Protein AF-A0A1E5VER0-F1 (afdb_monomer)

Solvent-accessible surface area (backbone atoms only — not comparable to full-atom values): 6800 Å² total; per-residue (Å²): 116,74,71,62,53,55,50,54,54,53,49,53,48,43,59,75,70,44,53,84,46,60,80,38,78,88,43,35,63,61,49,51,50,58,55,56,35,71,77,38,97,55,40,76,75,36,98,54,26,66,70,73,33,71,67,46,49,48,53,51,50,53,54,49,54,26,52,54,29,46,76,70,75,39,76,57,59,55,74,64,58,51,51,52,52,51,52,52,51,52,52,52,52,54,59,58,39,74,77,58,71,93,69,82,77,92,49,71,70,66,61,73,74,105

Structure (mmCIF, N/CA/C/O backbone):
data_AF-A0A1E5VER0-F1
#
_entry.id   AF-A0A1E5VER0-F1
#
loop_
_atom_site.group_PDB
_atom_site.id
_atom_site.type_symbol
_atom_site.label_atom_id
_atom_site.label_alt_id
_atom_site.label_comp_id
_atom_site.label_asym_id
_atom_site.label_entity_id
_atom_site.label_seq_id
_atom_site.pdbx_PDB_ins_code
_atom_site.Cartn_x
_atom_site.Cartn_y
_atom_site.Cartn_z
_atom_site.occupancy
_atom_site.B_iso_or_equiv
_atom_site.auth_seq_id
_atom_site.auth_comp_id
_atom_site.auth_asym_id
_atom_site.auth_atom_id
_atom_site.pdbx_PDB_model_num
ATOM 1 N N . LEU A 1 1 ? -15.940 7.500 27.231 1.00 42.38 1 LEU A N 1
ATOM 2 C CA . LEU A 1 1 ? -15.882 8.925 26.820 1.00 42.38 1 LEU A CA 1
ATOM 3 C C . LEU A 1 1 ? -14.722 9.205 25.859 1.00 42.38 1 LEU A C 1
ATOM 5 O O . LEU A 1 1 ? -14.974 9.907 24.898 1.00 42.38 1 LEU A O 1
ATOM 9 N N . SER A 1 2 ? -13.526 8.617 26.027 1.00 51.53 2 SER A N 1
ATOM 10 C CA . SER A 1 2 ? -12.394 8.798 25.089 1.00 51.53 2 SER A CA 1
ATOM 11 C C . SER A 1 2 ? -12.542 8.110 23.718 1.00 51.53 2 SER A C 1
ATOM 13 O O . SER A 1 2 ? -12.042 8.624 22.732 1.00 51.53 2 SER A O 1
ATOM 15 N N . VAL A 1 3 ? -13.246 6.976 23.617 1.00 50.03 3 VAL A N 1
ATOM 16 C CA . VAL A 1 3 ? -13.419 6.252 22.331 1.00 50.03 3 VAL A CA 1
ATOM 17 C C . VAL A 1 3 ? -14.398 6.970 21.382 1.00 50.03 3 VAL A C 1
ATOM 19 O O . VAL A 1 3 ? -14.264 6.921 20.162 1.00 50.03 3 VAL A O 1
ATOM 22 N N . LEU A 1 4 ? -15.373 7.694 21.943 1.00 50.44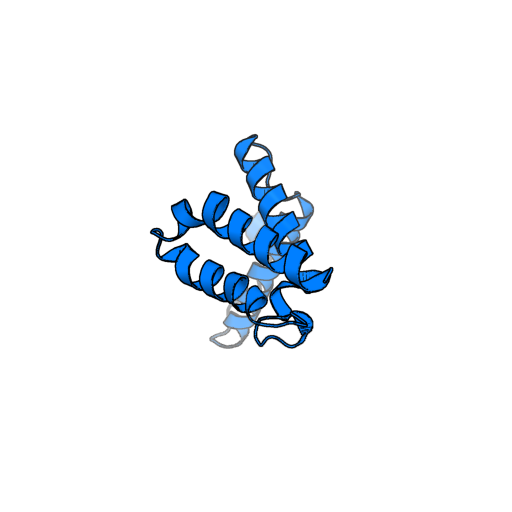 4 LEU A N 1
ATOM 23 C CA . LEU A 1 4 ? -16.365 8.449 21.168 1.00 50.44 4 LEU A CA 1
ATOM 24 C C . LEU A 1 4 ? -15.772 9.712 20.525 1.00 50.44 4 LEU A C 1
ATOM 26 O O . LEU A 1 4 ? -16.219 10.087 19.447 1.00 50.44 4 LEU A O 1
ATOM 30 N N . THR A 1 5 ? -14.766 10.338 21.149 1.00 56.19 5 THR A N 1
ATOM 31 C CA . THR A 1 5 ? -14.103 11.537 20.608 1.00 56.19 5 THR A CA 1
ATOM 32 C C . THR A 1 5 ? -13.253 11.220 19.374 1.00 56.19 5 THR A C 1
ATOM 34 O O . THR A 1 5 ? -13.320 11.966 18.398 1.00 56.19 5 THR A O 1
ATOM 37 N N . ASP A 1 6 ? -12.568 10.068 19.353 1.00 67.38 6 ASP A N 1
ATOM 38 C CA . ASP A 1 6 ? -11.770 9.622 18.195 1.00 67.38 6 ASP A CA 1
ATOM 39 C C . ASP A 1 6 ? -12.632 9.385 16.943 1.00 67.38 6 ASP A C 1
ATOM 41 O O . ASP A 1 6 ? -12.243 9.727 15.825 1.00 67.38 6 ASP A O 1
ATOM 45 N N . SER A 1 7 ? -13.838 8.835 17.117 1.00 76.31 7 SER A N 1
ATOM 46 C CA . SER A 1 7 ? -14.728 8.515 15.992 1.00 76.31 7 SER A CA 1
ATOM 47 C C . SER A 1 7 ? -15.305 9.770 15.330 1.00 76.31 7 SER A C 1
ATOM 49 O O . SER A 1 7 ? -15.402 9.839 14.103 1.00 76.31 7 SER A O 1
ATOM 51 N N . THR A 1 8 ? -15.660 10.787 16.122 1.00 84.56 8 THR A N 1
ATOM 52 C CA . THR A 1 8 ? -16.126 12.081 15.600 1.00 84.56 8 THR A CA 1
ATOM 53 C C . THR A 1 8 ? -15.025 12.838 14.865 1.00 84.56 8 THR A C 1
ATOM 55 O O . THR A 1 8 ? -15.270 13.333 13.767 1.00 84.56 8 THR A O 1
ATOM 58 N N . GLU A 1 9 ? -13.804 12.870 15.404 1.00 88.06 9 GLU A N 1
ATOM 59 C CA . GLU A 1 9 ? -12.671 13.535 14.748 1.00 88.06 9 GLU A CA 1
ATOM 60 C C . GLU A 1 9 ? -12.299 12.852 13.424 1.00 88.06 9 GLU A C 1
ATOM 62 O O . GLU A 1 9 ? -12.079 13.517 12.406 1.00 88.06 9 GLU A O 1
ATOM 67 N N . ALA A 1 10 ? -12.290 11.517 13.398 1.00 87.06 10 ALA A N 1
ATOM 68 C CA . ALA A 1 10 ? -12.033 10.756 12.180 1.00 87.06 10 ALA A CA 1
ATOM 69 C C . ALA A 1 10 ? -13.119 10.982 11.110 1.00 87.06 10 ALA A C 1
ATOM 71 O O . ALA A 1 10 ? -12.810 11.088 9.918 1.00 87.06 10 ALA A O 1
ATOM 72 N N . LEU A 1 11 ? -14.382 11.114 11.524 1.00 89.19 11 LEU A N 1
ATOM 73 C CA . LEU A 1 11 ? -15.497 11.413 10.627 1.00 89.19 11 LEU A CA 1
ATOM 74 C C . LEU A 1 11 ? -15.402 12.833 10.048 1.00 89.19 11 LEU A C 1
ATOM 76 O O . LEU A 1 11 ? -15.553 13.009 8.836 1.00 89.19 11 LEU A O 1
ATOM 80 N N . GLU A 1 12 ? -15.082 13.833 10.871 1.00 91.12 12 GLU A N 1
ATOM 81 C CA . GLU A 1 12 ? -14.832 15.204 10.411 1.00 91.12 12 GLU A CA 1
ATOM 82 C C . GLU A 1 12 ? -13.653 15.272 9.434 1.00 91.12 12 GLU A C 1
ATOM 84 O O . GLU A 1 12 ? -13.730 15.937 8.393 1.00 91.12 12 GLU A O 1
ATOM 89 N N . PHE A 1 13 ? -12.567 14.548 9.721 1.00 89.44 13 PHE A N 1
ATOM 90 C CA . PHE A 1 13 ? -11.432 14.434 8.810 1.00 89.44 13 PHE A CA 1
ATOM 91 C C . P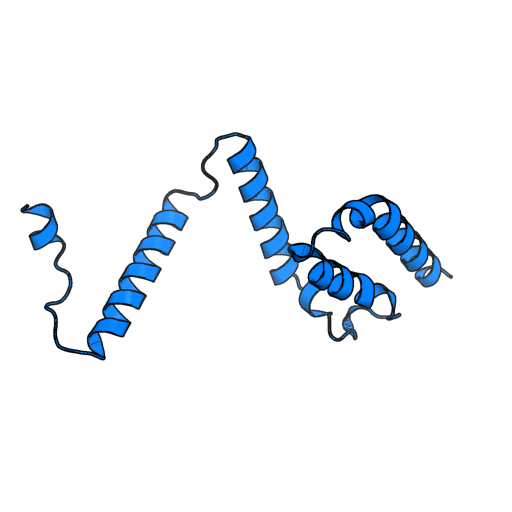HE A 1 13 ? -11.860 13.846 7.462 1.00 89.44 13 PHE A C 1
ATOM 93 O O . PHE A 1 13 ? -11.541 14.418 6.413 1.00 89.44 13 PHE A O 1
ATOM 100 N N . GLY A 1 14 ? -12.619 12.745 7.483 1.00 89.38 14 GLY A N 1
ATOM 101 C CA . GLY A 1 14 ? -13.156 12.103 6.287 1.00 89.38 14 GLY A CA 1
ATOM 102 C C . GLY A 1 14 ? -13.991 13.068 5.448 1.00 89.38 14 GLY A C 1
ATOM 103 O O . GLY A 1 14 ? -13.712 13.269 4.265 1.00 89.38 14 GLY A O 1
ATOM 104 N N . GLN A 1 15 ? -14.943 13.765 6.065 1.00 89.88 15 GLN A N 1
ATOM 105 C CA . GLN A 1 15 ? -15.776 14.752 5.374 1.00 89.88 15 GLN A CA 1
ATOM 106 C C . GLN A 1 15 ? -14.952 15.905 4.787 1.00 89.88 15 GLN A C 1
ATOM 108 O O . GLN A 1 15 ? -15.150 16.298 3.636 1.00 89.88 15 GLN A O 1
ATOM 113 N N . LYS A 1 16 ? -13.986 16.442 5.534 1.00 91.19 16 LYS A N 1
ATOM 114 C CA . LYS A 1 16 ? -13.200 17.601 5.092 1.00 91.19 16 LYS A CA 1
ATOM 115 C C . LYS A 1 16 ? -12.181 17.263 4.003 1.00 91.19 16 LYS A C 1
ATOM 117 O O . LYS A 1 16 ? -11.898 18.106 3.153 1.00 91.19 16 LYS A O 1
ATOM 122 N N . LYS A 1 17 ? -11.570 16.075 4.054 1.00 89.81 17 LYS A N 1
ATOM 123 C CA . LYS A 1 17 ? -10.431 15.707 3.195 1.00 89.81 17 LYS A CA 1
ATOM 124 C C . LYS A 1 17 ? -10.778 14.721 2.089 1.00 89.81 17 LYS A C 1
ATOM 126 O O . LYS A 1 17 ? -10.102 14.739 1.064 1.00 89.81 17 LYS A O 1
ATOM 131 N N . LEU A 1 18 ? -11.797 13.882 2.274 1.00 87.19 18 LEU A N 1
ATOM 132 C CA . LEU A 1 18 ? -12.096 12.772 1.366 1.00 87.19 18 LEU A CA 1
ATOM 133 C C . LEU A 1 18 ? -13.297 13.030 0.445 1.00 87.19 18 LEU A C 1
ATOM 135 O O . LEU A 1 18 ? -13.380 12.410 -0.612 1.00 87.19 18 LEU A O 1
ATOM 139 N N . THR A 1 19 ? -14.179 13.981 0.773 1.00 87.25 19 THR A N 1
ATOM 140 C CA . THR A 1 19 ? -15.386 14.284 -0.026 1.00 87.25 19 THR A CA 1
ATOM 141 C C . THR A 1 19 ? -15.080 14.621 -1.487 1.00 87.25 19 THR A C 1
ATOM 143 O O . THR A 1 19 ? -15.797 14.184 -2.384 1.00 87.25 19 THR A O 1
ATOM 146 N N . SER A 1 20 ? -13.980 15.328 -1.764 1.00 87.81 20 SER A N 1
ATOM 147 C CA . SER A 1 20 ? -13.558 15.645 -3.138 1.00 87.81 20 SER A CA 1
ATOM 148 C C . SER A 1 20 ? -13.240 14.401 -3.976 1.00 87.81 20 SER A C 1
ATOM 150 O O . SER A 1 20 ? -13.380 14.429 -5.198 1.00 87.81 20 SER A O 1
ATOM 152 N N . PHE A 1 21 ? -12.850 13.298 -3.334 1.00 88.00 21 PHE A N 1
ATOM 153 C CA . PHE A 1 21 ? -12.553 12.026 -3.987 1.00 88.00 21 PHE A CA 1
ATOM 154 C C . PHE A 1 21 ? -13.791 11.131 -4.144 1.00 88.00 21 PHE A C 1
ATOM 156 O O . PHE A 1 21 ? -13.748 10.196 -4.941 1.00 88.00 21 PHE A O 1
ATOM 163 N N . GLY A 1 22 ? -14.900 11.434 -3.457 1.00 83.88 22 GLY A N 1
ATOM 164 C CA . GLY A 1 22 ? -16.151 10.665 -3.524 1.00 83.88 22 GLY A CA 1
ATOM 165 C C . GLY A 1 22 ? -16.817 10.666 -4.904 1.00 83.88 22 GLY A C 1
ATOM 166 O O . GLY A 1 22 ? -17.552 9.745 -5.235 1.00 83.88 22 GLY A O 1
ATOM 167 N N . ASN A 1 23 ? -16.500 11.646 -5.754 1.00 85.62 23 ASN A N 1
ATOM 168 C CA . ASN A 1 23 ? -17.001 11.708 -7.132 1.00 85.62 23 ASN A CA 1
ATOM 169 C C . ASN A 1 23 ? -16.113 10.953 -8.136 1.00 85.62 23 ASN A C 1
ATOM 171 O O . ASN A 1 23 ? -16.453 10.837 -9.313 1.00 85.62 23 ASN A O 1
ATOM 175 N N . VAL A 1 24 ? -14.959 10.441 -7.699 1.00 91.19 24 VAL A N 1
ATOM 176 C CA . VAL A 1 24 ? -14.022 9.717 -8.559 1.00 91.19 24 VAL A CA 1
ATOM 177 C C . VAL A 1 24 ? -14.241 8.222 -8.370 1.00 91.19 24 VAL A C 1
ATOM 179 O O . VAL A 1 24 ? -13.785 7.636 -7.392 1.00 91.19 24 VAL A O 1
ATOM 182 N N . HIS A 1 25 ? -14.888 7.587 -9.350 1.00 89.88 25 HIS A N 1
ATOM 183 C CA . HIS A 1 25 ? -15.325 6.183 -9.288 1.00 89.88 25 HIS A CA 1
ATOM 184 C C . HIS A 1 25 ? -14.220 5.198 -8.862 1.00 89.88 25 HIS A C 1
ATOM 186 O O . HIS A 1 25 ? -14.466 4.251 -8.122 1.00 89.88 25 HIS A O 1
ATOM 192 N N . LYS A 1 26 ? -12.970 5.460 -9.269 1.00 91.25 26 LYS A N 1
ATOM 193 C CA . LYS A 1 26 ? -11.791 4.662 -8.894 1.00 91.25 26 LYS A CA 1
ATOM 194 C C . LYS A 1 26 ? -11.529 4.624 -7.379 1.00 91.25 26 LYS A C 1
ATOM 196 O O . LYS A 1 26 ? -10.929 3.667 -6.898 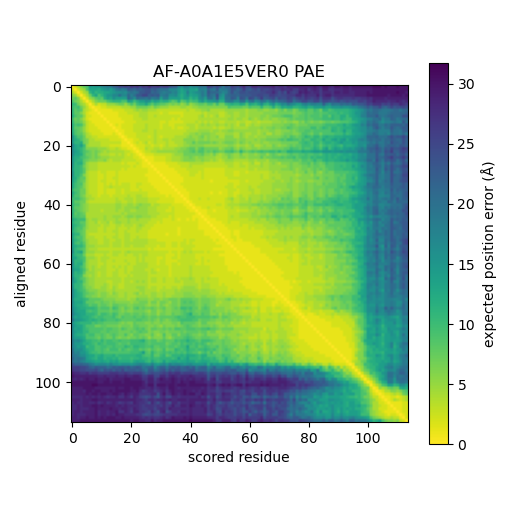1.00 91.25 26 LYS A O 1
ATOM 201 N N . TYR A 1 27 ? -11.922 5.662 -6.642 1.00 90.88 27 TYR A N 1
ATOM 202 C CA . TYR A 1 27 ? -11.635 5.809 -5.214 1.00 90.88 27 TYR A CA 1
ATOM 203 C C . TYR A 1 27 ? -12.826 5.498 -4.311 1.00 90.88 27 TYR A C 1
ATOM 205 O O . TYR A 1 27 ? -12.592 5.186 -3.149 1.00 90.88 27 TYR A O 1
ATOM 213 N N . VAL A 1 28 ? -14.058 5.508 -4.833 1.00 90.75 28 VAL A N 1
ATOM 214 C CA . VAL A 1 28 ? -15.293 5.288 -4.055 1.00 90.75 28 VAL A CA 1
ATOM 215 C C . VAL A 1 28 ? -15.202 4.038 -3.185 1.00 90.75 28 VAL A C 1
ATOM 217 O O . VAL A 1 28 ? -15.275 4.149 -1.968 1.00 90.75 28 VAL A O 1
ATOM 220 N N . LYS A 1 29 ? -14.908 2.878 -3.781 1.00 91.88 29 LYS A N 1
ATOM 221 C CA . LYS A 1 29 ? -14.797 1.618 -3.032 1.00 91.88 29 LYS A CA 1
ATOM 222 C C . LYS A 1 29 ? -13.766 1.690 -1.901 1.00 91.88 29 LYS A C 1
ATOM 224 O O . LYS A 1 29 ? -14.012 1.252 -0.788 1.00 91.88 29 LYS A O 1
ATOM 229 N N . LYS A 1 30 ? -12.604 2.290 -2.172 1.00 91.19 30 LYS A N 1
ATOM 230 C CA . LYS A 1 30 ? -11.535 2.417 -1.174 1.00 91.19 30 LYS A CA 1
ATOM 231 C C . LYS A 1 30 ? -11.935 3.351 -0.028 1.00 91.19 30 LYS A C 1
ATOM 233 O O . LYS A 1 30 ? -11.516 3.138 1.103 1.00 91.19 30 LYS A O 1
ATOM 238 N N . LEU A 1 31 ? -12.714 4.390 -0.325 1.00 92.38 31 LEU A N 1
ATOM 239 C CA . LEU A 1 31 ? -13.274 5.280 0.686 1.00 92.38 31 LEU A CA 1
ATOM 240 C C . LEU A 1 31 ? -14.313 4.550 1.534 1.00 92.38 31 LEU A C 1
ATOM 242 O O . LEU A 1 31 ? -14.246 4.648 2.751 1.00 92.38 31 LEU A O 1
ATOM 246 N N . GLU A 1 32 ? -15.213 3.786 0.917 1.00 91.88 32 GLU A N 1
ATOM 247 C CA . GLU A 1 32 ? -16.197 2.958 1.626 1.00 91.88 32 GLU A CA 1
ATOM 248 C C . GLU A 1 32 ? -15.516 1.964 2.572 1.00 91.88 32 GLU A C 1
ATOM 250 O O . GLU A 1 32 ? -15.863 1.916 3.750 1.00 91.88 32 GLU A O 1
ATOM 255 N N . ASP A 1 33 ? -14.493 1.249 2.095 1.00 92.56 33 ASP A N 1
ATOM 256 C CA . ASP A 1 33 ? -13.754 0.265 2.893 1.00 92.56 33 ASP A CA 1
ATOM 257 C C . ASP A 1 33 ? -13.070 0.910 4.119 1.00 92.56 33 ASP A C 1
ATOM 259 O O . ASP A 1 33 ? -13.090 0.351 5.216 1.00 92.56 33 ASP A O 1
ATOM 263 N N . VAL A 1 34 ? -12.495 2.113 3.972 1.00 90.81 34 VAL A N 1
ATOM 264 C CA . VAL A 1 34 ? -11.876 2.848 5.094 1.00 90.81 34 VAL A CA 1
ATOM 265 C C . VAL A 1 34 ? -12.935 3.422 6.037 1.00 90.81 34 VAL A C 1
ATOM 267 O O . VAL A 1 34 ? -12.781 3.332 7.252 1.00 90.81 34 VAL A O 1
ATOM 270 N N . MET A 1 35 ? -14.019 3.991 5.507 1.00 89.12 35 MET A N 1
ATOM 271 C CA . MET A 1 35 ? -15.101 4.561 6.318 1.00 89.12 35 MET A CA 1
ATOM 272 C C . MET A 1 35 ? -15.855 3.483 7.102 1.00 89.12 35 MET A C 1
ATOM 274 O O . MET A 1 35 ? -16.312 3.749 8.211 1.00 89.12 35 MET A O 1
ATOM 278 N N . ALA A 1 36 ? -15.930 2.255 6.582 1.00 91.31 36 ALA A N 1
ATOM 279 C CA . ALA A 1 36 ? -16.514 1.118 7.284 1.00 91.31 36 ALA A CA 1
ATOM 280 C C . ALA A 1 36 ? -15.796 0.798 8.606 1.00 91.31 36 ALA A C 1
ATOM 282 O O . ALA A 1 36 ? -16.421 0.243 9.507 1.00 91.31 36 ALA A O 1
ATOM 283 N N . LEU A 1 37 ? -14.517 1.166 8.762 1.00 91.31 37 LEU A N 1
ATOM 284 C CA . LEU A 1 37 ? -13.782 0.998 10.023 1.00 91.31 37 LEU A CA 1
ATOM 285 C C . LEU A 1 37 ? -14.373 1.846 11.158 1.00 91.31 37 LEU A C 1
ATOM 287 O O . LEU A 1 37 ? -14.316 1.423 12.305 1.00 91.31 37 LEU A O 1
ATOM 291 N N . LEU A 1 38 ? -14.989 2.992 10.842 1.00 89.81 38 LEU A N 1
ATOM 292 C CA . LEU A 1 38 ? -15.605 3.889 11.830 1.00 89.81 38 LEU A CA 1
ATOM 293 C C . LEU A 1 38 ? -16.891 3.318 12.443 1.00 89.81 38 LEU A C 1
ATOM 295 O O . LEU A 1 38 ? -17.354 3.811 13.465 1.00 89.81 38 LEU A O 1
ATOM 299 N N . ALA A 1 39 ? -17.488 2.301 11.816 1.00 89.31 39 ALA A N 1
ATOM 300 C CA . ALA A 1 39 ? -18.705 1.662 12.311 1.00 89.31 39 ALA A CA 1
ATOM 301 C C . ALA A 1 39 ? -18.446 0.655 13.447 1.00 89.31 39 ALA A C 1
ATOM 303 O O . ALA A 1 39 ? -19.400 0.124 14.015 1.00 89.31 39 ALA A O 1
ATOM 304 N N . TYR A 1 40 ? -17.179 0.366 13.760 1.00 88.12 40 TYR A N 1
ATOM 305 C CA . TYR A 1 40 ? -16.783 -0.619 14.761 1.00 88.12 40 TYR A CA 1
ATOM 306 C C . TYR A 1 40 ? -16.087 0.069 15.932 1.00 88.12 40 TYR A C 1
ATOM 308 O O . TYR A 1 40 ? -15.193 0.884 15.735 1.00 88.12 40 TYR A O 1
ATOM 316 N N . GLU A 1 41 ? -16.466 -0.311 17.153 1.00 86.62 41 GLU A N 1
ATOM 317 C CA . GLU A 1 41 ? -15.804 0.162 18.376 1.00 86.62 41 GLU A CA 1
ATOM 318 C C . GLU A 1 41 ? -14.344 -0.317 18.452 1.00 86.62 41 GLU A C 1
ATOM 320 O O . GLU A 1 41 ? -13.459 0.429 18.859 1.00 86.62 41 GLU A O 1
ATOM 325 N N . GLU A 1 42 ? -14.091 -1.543 17.986 1.00 87.56 42 GLU A N 1
ATOM 326 C CA . GLU A 1 42 ? -12.754 -2.106 17.784 1.00 87.56 42 GLU A CA 1
ATOM 327 C C . GLU A 1 42 ? -12.529 -2.321 16.277 1.00 87.56 42 GLU A C 1
ATOM 329 O O . GLU A 1 42 ? -13.045 -3.295 15.708 1.00 87.56 42 GLU A O 1
ATOM 334 N N . PRO A 1 43 ? -11.792 -1.432 15.590 1.00 88.31 43 PRO A N 1
ATOM 335 C CA . PRO A 1 43 ? -11.659 -1.475 14.137 1.00 88.31 43 PRO A CA 1
ATOM 336 C C . PRO A 1 43 ? -10.858 -2.702 13.652 1.00 88.31 43 PRO A C 1
ATOM 338 O O . PRO A 1 43 ? -11.001 -3.113 12.500 1.00 88.31 43 PRO A O 1
ATOM 341 N N . GLU A 1 44 ? -10.099 -3.370 14.527 1.00 89.75 44 GLU A N 1
ATOM 342 C CA . GLU A 1 44 ? -9.445 -4.660 14.263 1.00 89.75 44 GLU A CA 1
ATOM 343 C C . GLU A 1 44 ? -10.430 -5.828 14.099 1.00 89.75 44 GLU A C 1
ATOM 345 O O . GLU A 1 44 ? -10.074 -6.851 13.517 1.00 89.75 44 GLU A O 1
ATOM 350 N N . LYS A 1 45 ? -11.670 -5.694 14.588 1.00 91.12 45 LYS A N 1
ATOM 351 C CA . LYS A 1 45 ? -12.732 -6.700 14.407 1.00 91.12 45 LYS A CA 1
ATOM 352 C C . LYS A 1 45 ? -13.533 -6.492 13.121 1.00 91.12 45 LYS A C 1
ATOM 354 O O . LYS A 1 45 ? -14.371 -7.325 12.777 1.00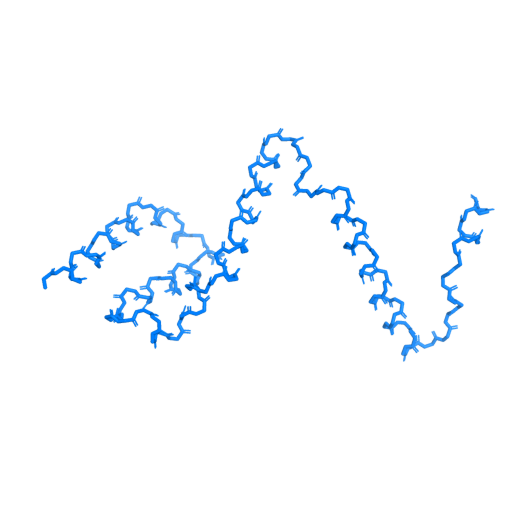 91.12 45 LYS A O 1
ATOM 359 N N . SER A 1 46 ? -13.290 -5.392 12.411 1.00 93.44 46 SER A N 1
ATOM 360 C CA . SER A 1 46 ? -13.951 -5.096 11.144 1.00 93.44 46 SER A CA 1
ATOM 361 C C . SER A 1 46 ? -13.539 -6.100 10.060 1.00 93.44 46 SER A C 1
ATOM 363 O O . SER A 1 46 ? -12.370 -6.479 9.993 1.00 93.44 46 SER A O 1
ATOM 365 N N . PRO A 1 47 ? -14.419 -6.443 9.102 1.00 93.06 47 PRO A N 1
ATOM 366 C CA . PRO A 1 47 ? -14.011 -7.110 7.862 1.00 93.06 47 PRO A CA 1
ATOM 367 C C . PRO A 1 47 ? -12.877 -6.379 7.115 1.00 93.06 47 PRO A C 1
ATOM 369 O O . PRO A 1 47 ? -12.120 -6.993 6.362 1.00 93.06 47 PRO A O 1
ATOM 372 N N . MET A 1 48 ? -12.723 -5.072 7.356 1.00 94.31 48 MET A N 1
ATOM 373 C CA . MET A 1 48 ? -11.692 -4.219 6.760 1.00 94.31 48 MET A CA 1
ATOM 374 C C . MET A 1 48 ? -10.416 -4.091 7.612 1.00 94.31 48 MET A C 1
ATOM 376 O O . MET A 1 48 ? -9.548 -3.283 7.286 1.00 94.31 48 MET A O 1
ATOM 380 N N . PHE A 1 49 ? -10.238 -4.906 8.663 1.00 93.75 49 PHE A N 1
ATOM 381 C CA . PHE A 1 49 ? -9.081 -4.832 9.576 1.00 93.75 49 PHE A CA 1
ATOM 382 C C . PHE A 1 49 ? -7.716 -4.900 8.871 1.00 93.75 49 PHE A C 1
ATOM 384 O O . PHE A 1 49 ? -6.732 -4.334 9.343 1.00 93.75 49 PHE A O 1
ATOM 391 N N . HIS A 1 50 ? -7.640 -5.572 7.718 1.00 93.81 50 HIS A N 1
ATOM 392 C CA . HIS A 1 50 ? -6.418 -5.692 6.924 1.00 93.81 50 HIS A CA 1
ATOM 393 C C . HIS A 1 50 ? -5.857 -4.324 6.487 1.00 93.81 50 HIS A C 1
ATOM 395 O O . HIS A 1 50 ? -4.644 -4.192 6.317 1.00 93.81 50 HIS A O 1
ATOM 401 N N . LEU A 1 51 ? -6.698 -3.287 6.389 1.00 93.69 51 LEU A N 1
ATOM 402 C CA . LEU A 1 51 ? -6.285 -1.904 6.122 1.00 93.69 51 LEU A CA 1
ATOM 403 C C . LEU A 1 51 ? -5.491 -1.274 7.280 1.00 93.69 51 LEU A C 1
ATOM 405 O O . LEU A 1 51 ? -4.773 -0.297 7.081 1.00 93.69 51 LEU A O 1
ATOM 409 N N . LEU A 1 52 ? -5.589 -1.829 8.489 1.00 92.19 52 LEU A N 1
ATOM 410 C CA . LEU A 1 52 ? -4.835 -1.385 9.664 1.00 92.19 52 LEU A CA 1
ATOM 411 C C . LEU A 1 52 ? -3.500 -2.116 9.812 1.00 92.19 52 LEU A C 1
ATOM 413 O O . LEU A 1 52 ? -2.679 -1.718 10.64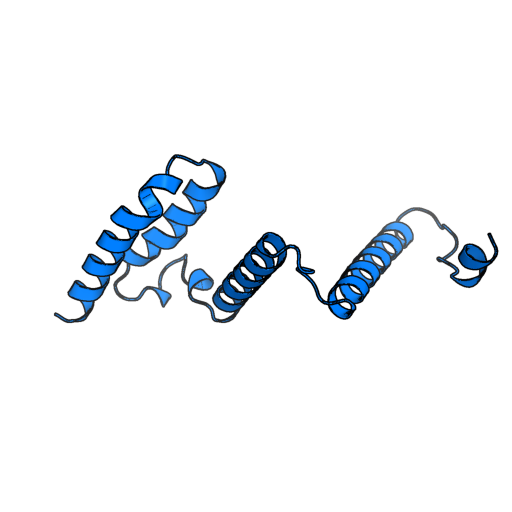6 1.00 92.19 52 LEU A O 1
ATOM 417 N N . SER A 1 53 ? -3.275 -3.175 9.030 1.00 94.38 53 SER A N 1
ATOM 418 C CA . SER A 1 53 ? -2.084 -4.014 9.141 1.00 94.38 53 SER A CA 1
ATOM 419 C C . SER A 1 53 ? -0.790 -3.220 8.899 1.00 94.38 53 SER A C 1
ATOM 421 O O . SER A 1 53 ? -0.777 -2.283 8.091 1.00 94.38 53 SER A O 1
ATOM 423 N N . PRO A 1 54 ? 0.326 -3.591 9.555 1.00 94.31 54 PRO A N 1
ATOM 424 C CA . PRO A 1 54 ? 1.624 -2.966 9.298 1.00 94.31 54 PRO A CA 1
ATOM 425 C C . PRO A 1 54 ? 2.036 -3.048 7.824 1.00 94.31 54 PRO A C 1
ATOM 427 O O . PRO A 1 54 ? 2.541 -2.076 7.269 1.00 94.31 54 PRO A O 1
ATOM 430 N N . GLU A 1 55 ? 1.756 -4.178 7.172 1.00 95.06 55 GLU A N 1
ATOM 431 C CA . GLU A 1 55 ? 2.054 -4.401 5.756 1.00 95.06 55 GLU A CA 1
ATOM 432 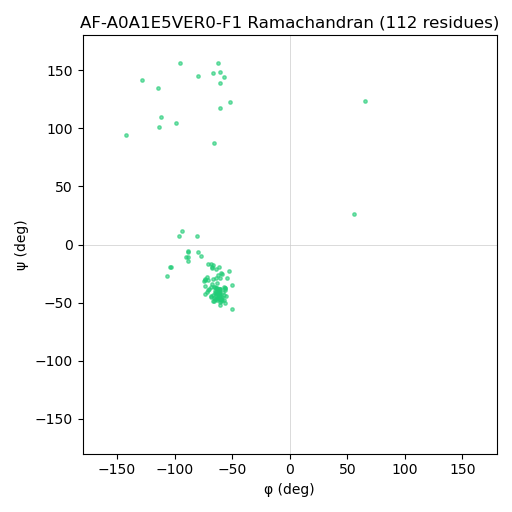C C . GLU A 1 55 ? 1.288 -3.428 4.851 1.00 95.06 55 GLU A C 1
ATOM 434 O O . GLU A 1 55 ? 1.877 -2.789 3.979 1.00 95.06 55 GLU A O 1
ATOM 439 N N . TYR A 1 56 ? -0.015 -3.239 5.087 1.00 93.62 56 TYR A N 1
ATOM 440 C CA . TYR A 1 56 ? -0.795 -2.276 4.315 1.00 93.62 56 TYR A CA 1
ATOM 441 C C . TYR A 1 56 ? -0.302 -0.838 4.528 1.00 93.62 56 TYR A C 1
ATOM 443 O O . TYR A 1 56 ? -0.172 -0.084 3.561 1.00 93.62 56 TYR A O 1
ATOM 451 N N . ARG A 1 57 ? 0.040 -0.457 5.768 1.00 93.88 57 ARG A N 1
ATOM 452 C CA . ARG A 1 57 ? 0.616 0.869 6.057 1.00 93.88 57 ARG A CA 1
ATOM 453 C C . ARG A 1 57 ? 1.944 1.081 5.333 1.00 93.88 57 ARG A C 1
ATOM 455 O O . ARG A 1 57 ? 2.140 2.148 4.753 1.00 93.88 57 ARG A O 1
ATOM 462 N N . GLN A 1 58 ? 2.815 0.071 5.314 1.00 95.38 58 GLN A N 1
ATOM 463 C CA . GLN A 1 58 ? 4.074 0.123 4.571 1.00 95.38 58 GLN A CA 1
ATOM 464 C C . GLN A 1 58 ? 3.822 0.301 3.070 1.00 95.38 58 GLN A C 1
ATOM 466 O O . GLN A 1 58 ? 4.408 1.184 2.453 1.00 95.38 58 GLN A O 1
ATOM 471 N N . ASN A 1 59 ? 2.878 -0.447 2.494 1.00 94.00 59 ASN A N 1
ATOM 472 C CA . ASN A 1 59 ? 2.514 -0.315 1.081 1.00 94.00 59 ASN A CA 1
ATOM 473 C C . ASN A 1 59 ? 1.998 1.092 0.732 1.00 94.00 59 ASN A C 1
ATOM 475 O O . ASN A 1 59 ? 2.303 1.624 -0.342 1.00 94.00 59 ASN A O 1
ATOM 479 N N . VAL A 1 60 ? 1.222 1.714 1.626 1.00 94.44 60 VAL A N 1
ATOM 480 C CA . VAL A 1 60 ? 0.764 3.103 1.465 1.00 94.44 60 VAL A CA 1
ATOM 481 C C . VAL A 1 60 ? 1.941 4.076 1.533 1.00 94.44 60 VAL A C 1
ATOM 483 O O . VAL A 1 60 ? 2.042 4.947 0.669 1.00 94.44 60 VAL A O 1
ATOM 486 N N . ALA A 1 61 ? 2.837 3.911 2.508 1.00 95.38 61 ALA A N 1
ATOM 487 C CA . ALA A 1 61 ? 4.032 4.738 2.654 1.00 95.38 61 ALA A CA 1
ATOM 488 C C . ALA A 1 61 ? 4.944 4.640 1.422 1.00 95.38 61 ALA A C 1
ATOM 490 O O . ALA A 1 61 ? 5.332 5.664 0.865 1.00 95.38 61 ALA A O 1
ATOM 491 N N . ASP A 1 62 ? 5.206 3.433 0.926 1.00 93.56 62 ASP A N 1
ATOM 492 C CA . ASP A 1 62 ? 6.005 3.210 -0.280 1.00 93.56 62 ASP A CA 1
ATOM 493 C C . ASP A 1 62 ? 5.352 3.845 -1.509 1.00 93.56 62 ASP A C 1
ATOM 495 O O . ASP A 1 62 ? 6.015 4.526 -2.290 1.00 93.56 62 ASP A O 1
ATOM 499 N N . SER A 1 63 ? 4.037 3.676 -1.671 1.00 93.94 63 SER A N 1
ATOM 500 C CA . SER A 1 63 ? 3.289 4.291 -2.775 1.00 93.94 63 SER A CA 1
ATOM 501 C C . SER A 1 63 ? 3.361 5.819 -2.731 1.00 93.94 63 SER A C 1
ATOM 503 O O . SER A 1 63 ? 3.544 6.457 -3.770 1.00 93.94 63 SER A O 1
ATOM 505 N N . LEU A 1 64 ? 3.255 6.409 -1.537 1.00 95.38 64 LEU A N 1
ATOM 506 C CA . LEU A 1 64 ? 3.389 7.849 -1.334 1.00 95.38 64 LEU A CA 1
ATOM 507 C C . LEU A 1 64 ? 4.814 8.323 -1.640 1.00 95.38 64 LEU A C 1
ATOM 509 O O . LEU A 1 64 ? 4.984 9.258 -2.418 1.00 95.38 64 LEU A O 1
ATOM 513 N N . ASN A 1 65 ? 5.829 7.650 -1.095 1.00 94.94 65 ASN A N 1
ATOM 514 C CA . ASN A 1 65 ? 7.238 7.965 -1.332 1.00 94.94 65 ASN A CA 1
ATOM 515 C C . ASN A 1 65 ? 7.558 7.957 -2.832 1.00 94.94 65 ASN A C 1
ATOM 517 O O . ASN A 1 65 ? 8.165 8.893 -3.351 1.00 94.94 65 ASN A O 1
ATOM 521 N N . ARG A 1 66 ? 7.070 6.946 -3.560 1.00 93.50 66 ARG A N 1
ATOM 522 C CA . ARG A 1 66 ? 7.207 6.850 -5.021 1.00 93.50 66 ARG A CA 1
ATOM 523 C C . ARG A 1 66 ? 6.545 8.017 -5.744 1.00 93.50 66 ARG A C 1
ATOM 525 O O . ARG A 1 66 ? 7.135 8.561 -6.674 1.00 93.50 66 ARG A O 1
ATOM 532 N N . ALA A 1 67 ? 5.340 8.404 -5.330 1.00 95.50 67 ALA A N 1
ATOM 533 C CA . ALA A 1 67 ? 4.625 9.527 -5.928 1.00 95.50 67 ALA A CA 1
ATOM 534 C C . ALA A 1 67 ? 5.356 10.860 -5.698 1.00 95.50 67 ALA A C 1
ATOM 536 O O . ALA A 1 67 ? 5.460 11.661 -6.625 1.00 95.50 67 ALA A O 1
ATOM 537 N N . VAL A 1 68 ? 5.912 11.070 -4.501 1.00 96.50 68 VAL A N 1
ATOM 538 C CA . VAL A 1 68 ? 6.721 12.255 -4.171 1.00 96.50 68 VAL A CA 1
ATOM 539 C C . VAL A 1 68 ? 7.987 12.305 -5.027 1.00 96.50 68 VAL A C 1
ATOM 541 O O . VAL A 1 68 ? 8.270 13.336 -5.636 1.00 96.50 68 VAL A O 1
ATOM 544 N N . LEU A 1 69 ? 8.717 11.191 -5.138 1.00 95.31 69 LEU A N 1
ATOM 545 C CA . LEU A 1 69 ? 9.910 11.101 -5.986 1.00 95.31 69 LEU A CA 1
ATOM 546 C C . LEU A 1 69 ? 9.578 11.377 -7.455 1.00 95.31 69 LEU A C 1
ATOM 548 O O . LEU A 1 69 ? 10.255 12.181 -8.091 1.00 95.31 69 LEU A O 1
ATOM 552 N N . ALA A 1 70 ? 8.506 10.777 -7.977 1.00 94.38 70 ALA A N 1
ATOM 553 C CA . ALA A 1 70 ? 8.059 11.008 -9.346 1.00 94.38 70 ALA A CA 1
ATOM 554 C C . ALA A 1 70 ? 7.683 12.478 -9.589 1.00 94.38 70 ALA A C 1
ATOM 556 O O . ALA A 1 70 ? 8.051 13.041 -10.617 1.00 94.38 70 ALA A O 1
ATOM 557 N N . HIS A 1 71 ? 7.003 13.119 -8.632 1.00 95.81 71 HIS A N 1
ATOM 558 C CA .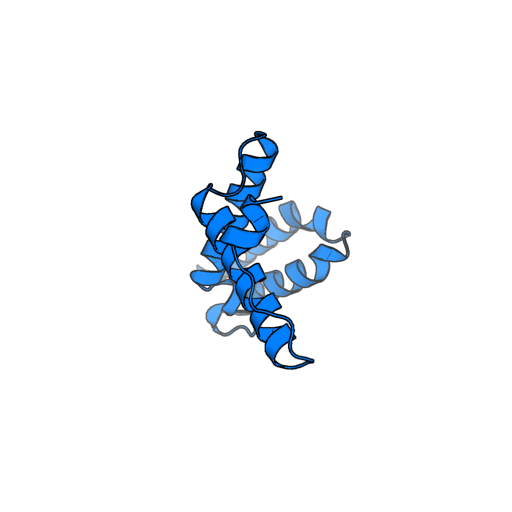 HIS A 1 71 ? 6.674 14.543 -8.707 1.00 95.81 71 HIS A CA 1
ATOM 559 C C . HIS A 1 71 ? 7.927 15.434 -8.713 1.00 95.81 71 HIS A C 1
ATOM 561 O O . HIS A 1 71 ? 7.957 16.454 -9.396 1.00 95.81 71 HIS A O 1
ATOM 567 N N . ALA A 1 72 ? 8.985 15.021 -8.011 1.00 96.00 72 ALA A N 1
ATOM 568 C CA . ALA A 1 72 ? 10.291 15.677 -8.016 1.00 96.00 72 ALA A CA 1
ATOM 569 C C . ALA A 1 72 ? 11.168 15.320 -9.239 1.00 96.00 72 ALA A C 1
ATOM 571 O O . ALA A 1 72 ? 12.336 15.700 -9.276 1.00 96.00 72 ALA A O 1
ATOM 572 N N . ASN A 1 73 ? 10.641 14.589 -10.232 1.00 93.81 73 ASN A N 1
ATOM 573 C CA . ASN A 1 73 ? 11.391 14.044 -11.375 1.00 93.81 73 ASN A CA 1
ATOM 574 C C . ASN A 1 73 ? 12.583 13.154 -10.973 1.00 93.81 73 ASN A C 1
ATOM 576 O O . ASN A 1 73 ? 13.551 13.006 -11.721 1.00 93.81 73 ASN A O 1
ATOM 580 N N . LEU A 1 74 ? 12.510 12.537 -9.794 1.00 93.38 74 LEU A N 1
ATOM 581 C CA . LEU A 1 74 ? 13.483 11.571 -9.302 1.00 93.38 74 LEU A CA 1
ATOM 582 C C . LEU A 1 74 ? 13.028 10.133 -9.603 1.00 93.38 74 LEU A C 1
ATOM 584 O O . LEU A 1 74 ? 11.831 9.863 -9.750 1.00 93.38 74 LEU A O 1
ATOM 588 N N . PRO A 1 75 ? 13.961 9.166 -9.682 1.00 90.56 75 PRO A N 1
ATOM 589 C CA . PRO A 1 75 ? 13.607 7.768 -9.881 1.00 90.56 75 PRO A CA 1
ATOM 590 C C . PRO A 1 75 ? 12.724 7.246 -8.738 1.00 90.56 75 PRO A C 1
ATOM 592 O O . PRO A 1 75 ? 13.169 7.143 -7.602 1.00 90.56 75 PRO A O 1
ATOM 595 N N . ALA A 1 76 ? 11.489 6.845 -9.056 1.00 90.19 76 ALA A N 1
ATOM 596 C CA . ALA A 1 76 ? 10.565 6.261 -8.076 1.00 90.19 76 ALA A CA 1
ATOM 597 C C . ALA A 1 76 ? 11.015 4.886 -7.540 1.00 90.19 76 ALA A C 1
ATOM 599 O O . ALA A 1 76 ? 10.532 4.437 -6.512 1.00 90.19 76 ALA A O 1
ATOM 600 N N . TYR A 1 77 ? 11.932 4.216 -8.236 1.00 87.94 77 TYR A N 1
ATOM 601 C CA . TYR A 1 77 ? 12.503 2.934 -7.829 1.00 87.94 77 TYR A CA 1
ATOM 602 C C . TYR A 1 77 ? 14.016 3.039 -7.866 1.00 87.94 77 TYR A C 1
ATOM 604 O O . TYR A 1 77 ? 14.567 3.612 -8.817 1.00 87.94 77 TYR A O 1
ATOM 612 N N . SER A 1 78 ? 14.668 2.422 -6.888 1.00 88.38 78 SER A N 1
ATOM 613 C CA . SER A 1 78 ? 16.110 2.217 -6.911 1.00 88.38 78 SER A CA 1
ATOM 614 C C . SER A 1 78 ? 16.518 1.339 -8.097 1.00 88.38 78 SER A C 1
ATOM 616 O O . SER A 1 78 ? 15.739 0.528 -8.611 1.00 88.38 78 SER A O 1
ATOM 618 N N . SER A 1 79 ? 17.771 1.470 -8.533 1.00 89.69 79 SER A N 1
ATOM 619 C CA . SER A 1 79 ? 18.315 0.638 -9.612 1.00 89.69 79 SER A CA 1
ATOM 620 C C . SER A 1 79 ? 18.203 -0.857 -9.294 1.00 89.69 79 SER A C 1
ATOM 622 O O . SER A 1 79 ? 17.886 -1.646 -10.180 1.00 89.69 79 SER A O 1
ATOM 624 N N . LEU A 1 80 ? 18.396 -1.242 -8.028 1.00 91.31 80 LEU A N 1
ATOM 625 C CA . LEU A 1 80 ? 18.281 -2.630 -7.587 1.00 91.31 80 LEU A CA 1
ATOM 626 C C . LEU A 1 80 ? 16.842 -3.147 -7.697 1.00 91.31 80 LEU A C 1
ATOM 628 O O . LEU A 1 80 ? 16.627 -4.209 -8.275 1.00 91.31 80 LEU A O 1
ATOM 632 N N . GLU A 1 81 ? 15.855 -2.397 -7.199 1.00 87.69 81 GLU A N 1
ATOM 633 C CA . GLU A 1 81 ? 14.442 -2.791 -7.299 1.00 87.69 81 GLU A CA 1
ATOM 634 C C . GLU A 1 81 ? 14.012 -2.977 -8.753 1.00 87.69 81 GLU A C 1
ATOM 636 O O . GLU A 1 81 ? 13.324 -3.947 -9.067 1.00 87.69 81 GLU A O 1
ATOM 641 N N . ARG A 1 82 ? 14.458 -2.097 -9.659 1.00 89.25 82 ARG A N 1
ATOM 642 C CA . ARG A 1 82 ? 14.177 -2.231 -11.096 1.00 89.25 82 ARG A CA 1
ATOM 643 C C . ARG A 1 82 ? 14.746 -3.527 -11.665 1.00 89.25 82 ARG A C 1
ATOM 645 O O . ARG A 1 82 ? 14.032 -4.242 -12.364 1.00 89.25 82 ARG A O 1
ATOM 652 N N . VAL A 1 83 ? 16.002 -3.846 -11.349 1.00 94.94 83 VAL A N 1
ATOM 653 C CA . VAL A 1 83 ? 16.644 -5.092 -11.799 1.00 94.94 83 VAL A CA 1
ATOM 654 C C . VAL A 1 83 ? 15.910 -6.311 -11.238 1.00 94.94 83 VAL A C 1
ATOM 656 O O . VAL A 1 83 ? 15.642 -7.254 -11.979 1.00 94.94 83 VAL A O 1
ATOM 659 N N . VAL A 1 84 ? 15.518 -6.288 -9.962 1.00 92.56 84 VAL A N 1
ATOM 660 C CA . VAL A 1 84 ? 14.759 -7.379 -9.331 1.00 92.56 84 VAL A CA 1
ATOM 661 C C . VAL A 1 84 ? 13.383 -7.553 -9.979 1.00 92.56 84 VAL A C 1
ATOM 663 O O . VAL A 1 84 ? 12.984 -8.683 -10.265 1.00 92.56 84 VAL A O 1
ATOM 666 N N . GLN A 1 85 ? 12.665 -6.463 -10.262 1.00 87.94 85 GLN A N 1
ATOM 667 C CA . GLN A 1 85 ? 11.381 -6.503 -10.969 1.00 87.94 85 GLN A CA 1
ATOM 668 C C . GLN A 1 85 ? 11.538 -7.104 -12.369 1.00 87.94 85 GLN A C 1
ATOM 670 O O . GLN A 1 85 ? 10.820 -8.039 -12.718 1.00 87.94 85 GLN A O 1
ATOM 675 N N . GLN A 1 86 ? 12.514 -6.623 -13.144 1.00 93.50 86 GLN A N 1
ATOM 676 C CA . GLN A 1 86 ? 12.799 -7.136 -14.485 1.00 93.50 86 GLN A CA 1
ATOM 677 C C . GLN A 1 86 ? 13.151 -8.626 -14.456 1.00 93.50 86 GLN A C 1
ATOM 679 O O . GLN A 1 86 ? 12.556 -9.409 -15.194 1.00 93.50 86 GLN A O 1
ATOM 684 N N . ALA A 1 87 ? 14.054 -9.042 -13.565 1.00 93.44 87 ALA A N 1
ATOM 685 C CA . ALA A 1 87 ? 14.427 -10.444 -13.407 1.00 93.44 87 ALA A CA 1
ATOM 686 C C . ALA A 1 87 ? 13.230 -11.319 -13.000 1.00 93.44 87 ALA A C 1
ATOM 688 O O . ALA A 1 87 ? 13.087 -12.438 -13.491 1.00 93.44 87 ALA A O 1
ATOM 689 N N . THR A 1 88 ? 12.345 -10.805 -12.140 1.00 89.19 88 THR A N 1
ATOM 690 C CA . THR A 1 88 ? 11.131 -11.514 -11.709 1.00 89.19 88 THR A CA 1
ATOM 691 C C . THR A 1 88 ? 10.174 -11.738 -12.875 1.00 89.19 88 THR A C 1
ATOM 693 O O . THR A 1 88 ? 9.719 -12.865 -13.064 1.00 89.19 88 THR A O 1
ATOM 696 N N . VAL A 1 89 ? 9.919 -10.703 -13.681 1.00 87.75 89 VAL A N 1
ATOM 697 C CA . VAL A 1 89 ? 9.050 -10.794 -14.865 1.00 87.75 89 VAL A CA 1
ATOM 698 C C . VAL A 1 89 ? 9.645 -11.738 -15.907 1.00 87.75 89 VAL A C 1
ATOM 700 O O . VAL A 1 89 ? 8.946 -12.623 -16.389 1.00 87.75 89 VAL A O 1
ATOM 703 N N . VAL A 1 90 ? 10.942 -11.614 -16.209 1.00 92.38 90 VAL A N 1
ATOM 704 C CA . VAL A 1 90 ? 11.635 -12.507 -17.156 1.00 92.38 90 VAL A CA 1
ATOM 705 C C . VAL A 1 90 ? 11.549 -13.960 -16.694 1.00 92.38 90 VAL A C 1
ATOM 707 O O . VAL A 1 90 ? 11.217 -14.839 -17.486 1.00 92.38 90 VAL A O 1
ATOM 710 N N . ARG A 1 91 ? 11.790 -14.229 -15.405 1.00 87.75 91 ARG A N 1
ATOM 711 C CA . ARG A 1 91 ? 11.667 -15.578 -14.841 1.00 87.75 91 ARG A CA 1
ATOM 712 C C . ARG A 1 91 ? 10.244 -16.122 -14.980 1.00 87.75 91 ARG A C 1
ATOM 714 O O . ARG A 1 91 ? 10.088 -17.264 -15.395 1.00 87.75 91 ARG A O 1
ATOM 721 N N . GLN A 1 92 ? 9.229 -15.327 -14.641 1.00 84.81 92 GLN A N 1
ATOM 722 C CA . GLN A 1 92 ? 7.822 -15.733 -14.746 1.00 84.81 92 GLN A CA 1
ATOM 723 C C . GLN A 1 92 ? 7.416 -16.017 -16.194 1.00 84.81 92 GLN A C 1
ATOM 725 O O . GLN A 1 92 ? 6.766 -17.026 -16.451 1.00 84.81 92 GLN A O 1
ATOM 730 N N . TYR A 1 93 ? 7.840 -15.166 -17.131 1.00 84.31 93 TYR A N 1
ATOM 731 C CA . TYR A 1 93 ? 7.585 -15.343 -18.558 1.00 84.31 93 TYR A CA 1
ATOM 732 C C . TYR A 1 93 ? 8.194 -16.655 -19.066 1.00 84.31 93 TYR A C 1
ATOM 734 O O . TYR A 1 93 ? 7.485 -17.501 -19.601 1.00 84.31 93 TYR A O 1
ATOM 742 N N . LEU A 1 94 ? 9.486 -16.882 -18.799 1.00 83.56 94 LEU A N 1
ATOM 743 C CA . LEU A 1 94 ? 10.169 -18.115 -19.198 1.00 83.56 94 LEU A CA 1
ATOM 744 C C . LEU A 1 94 ? 9.541 -19.362 -18.555 1.00 83.56 94 LEU A C 1
ATOM 746 O O . LEU A 1 94 ? 9.415 -20.387 -19.213 1.00 83.56 94 LEU A O 1
ATOM 750 N N . GLN A 1 95 ? 9.108 -19.290 -17.292 1.00 79.62 95 GLN A N 1
ATOM 751 C CA . GLN A 1 95 ? 8.406 -20.398 -16.631 1.00 79.62 95 GLN A CA 1
ATOM 752 C C . GLN A 1 95 ? 7.039 -20.703 -17.259 1.00 79.62 95 GLN A C 1
ATOM 754 O O . GLN A 1 95 ? 6.662 -21.870 -17.329 1.00 79.62 95 GLN A O 1
ATOM 759 N N . GLN A 1 96 ? 6.300 -19.687 -17.715 1.00 69.19 96 GLN A N 1
ATOM 760 C CA . GLN A 1 96 ? 5.041 -19.890 -18.438 1.00 69.19 96 GLN A CA 1
ATOM 761 C C . GLN A 1 96 ? 5.268 -20.512 -19.823 1.00 69.19 96 GLN A C 1
ATOM 763 O O . GLN A 1 96 ? 4.486 -21.371 -20.228 1.00 69.19 96 GLN A O 1
ATOM 768 N N . GLU A 1 97 ? 6.346 -20.142 -20.519 1.00 58.06 97 GLU A N 1
ATOM 769 C CA . GLU A 1 97 ? 6.677 -20.708 -21.836 1.00 58.06 97 GLU A CA 1
ATOM 770 C C . GLU A 1 97 ? 7.178 -22.158 -21.764 1.00 58.06 97 GLU A C 1
ATOM 772 O O . GLU A 1 97 ? 6.898 -22.947 -22.658 1.00 58.06 97 GLU A O 1
ATOM 777 N N . VAL A 1 98 ? 7.802 -22.579 -20.657 1.00 55.81 98 VAL A N 1
ATOM 778 C CA . VAL A 1 98 ? 8.180 -23.994 -20.440 1.00 55.81 98 VAL A CA 1
ATOM 779 C C . VAL A 1 98 ? 6.957 -24.936 -20.424 1.00 55.81 98 VAL A C 1
ATOM 781 O O . VAL A 1 98 ? 7.105 -26.134 -20.660 1.00 55.81 98 VAL A O 1
ATOM 784 N N . GLY A 1 99 ? 5.743 -24.418 -20.196 1.00 57.75 99 GLY A N 1
ATOM 785 C CA . GLY A 1 99 ? 4.496 -25.193 -20.242 1.00 57.75 99 GLY A CA 1
ATOM 786 C C . GLY A 1 99 ? 3.817 -25.287 -21.617 1.00 57.75 99 GLY A C 1
ATOM 787 O O . GLY A 1 99 ? 2.876 -26.068 -21.757 1.00 57.75 99 GLY A O 1
ATOM 788 N N . LYS A 1 100 ? 4.246 -24.508 -22.621 1.00 56.75 10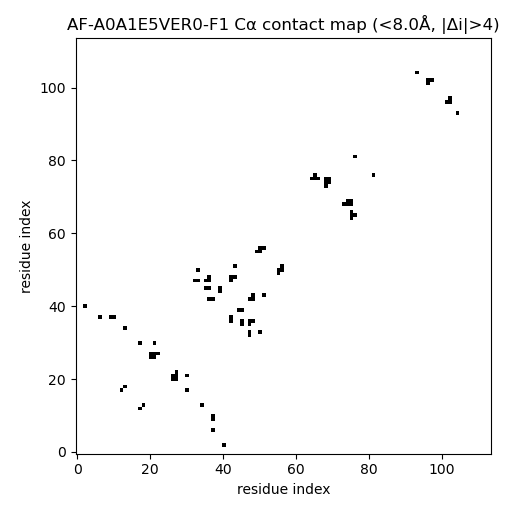0 LYS A N 1
ATOM 789 C CA . LYS A 1 100 ? 3.653 -24.474 -23.970 1.00 56.75 100 LYS A CA 1
ATOM 790 C C . LYS A 1 100 ? 4.750 -24.306 -25.022 1.00 56.75 100 LYS A C 1
ATOM 792 O O . LYS A 1 100 ? 5.122 -23.191 -25.357 1.00 56.75 100 LYS A O 1
ATOM 797 N N . ASP A 1 101 ? 5.196 -25.442 -25.544 1.00 54.62 101 ASP A N 1
ATOM 798 C CA . ASP A 1 101 ? 6.105 -25.599 -26.681 1.00 54.62 101 ASP A CA 1
ATOM 799 C C . ASP A 1 101 ? 7.541 -25.065 -26.489 1.00 54.62 101 ASP A C 1
ATOM 801 O O . ASP A 1 101 ? 7.822 -23.920 -26.155 1.00 54.62 101 ASP A O 1
ATOM 805 N N . SER A 1 102 ? 8.486 -25.981 -26.693 1.00 55.09 102 SER A N 1
ATOM 806 C CA . SER A 1 102 ? 9.909 -25.889 -26.363 1.00 55.09 102 SER A CA 1
ATOM 807 C C . SER A 1 102 ? 10.664 -24.814 -27.165 1.00 55.09 102 SER A C 1
ATOM 809 O O . SER A 1 102 ? 11.296 -25.125 -28.175 1.00 55.09 102 SER A O 1
ATOM 811 N N . TYR A 1 103 ? 10.687 -23.569 -26.689 1.00 55.66 103 TYR A N 1
ATOM 812 C CA . TYR A 1 103 ? 11.673 -22.575 -27.132 1.00 55.66 103 TYR A CA 1
ATOM 813 C C . TYR A 1 103 ? 1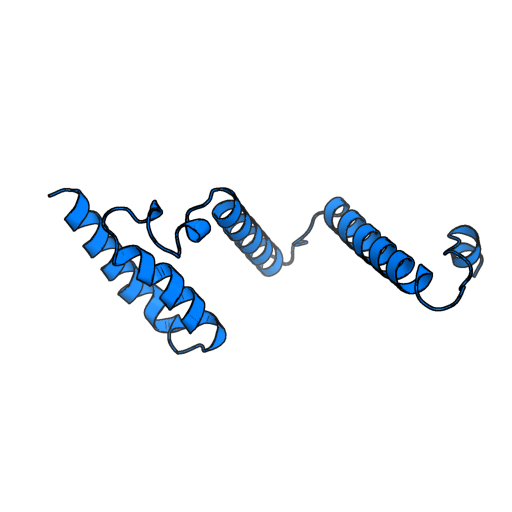3.025 -22.790 -26.431 1.00 55.66 103 TYR A C 1
ATOM 815 O O . TYR A 1 103 ? 13.062 -23.193 -25.264 1.00 55.66 103 TYR A O 1
ATOM 823 N N . PRO A 1 104 ? 14.163 -22.538 -27.112 1.00 60.94 104 PRO A N 1
ATOM 824 C CA . PRO A 1 104 ? 15.465 -22.632 -26.469 1.00 60.94 104 PRO A CA 1
ATOM 825 C C . PRO A 1 104 ? 15.541 -21.631 -25.304 1.00 60.94 104 PRO A C 1
ATOM 827 O O . PRO A 1 104 ? 15.086 -20.492 -25.445 1.00 60.94 104 PRO A O 1
ATOM 830 N N . PRO A 1 105 ? 16.122 -22.024 -24.156 1.00 63.50 105 PRO A N 1
ATOM 831 C CA . PRO A 1 105 ? 16.247 -21.139 -23.008 1.00 63.50 105 PRO A CA 1
ATOM 832 C C . PRO A 1 105 ? 17.004 -19.865 -23.390 1.00 63.50 105 PRO A C 1
ATOM 834 O O . PRO A 1 105 ? 17.948 -19.896 -24.185 1.00 63.50 105 PRO A O 1
ATOM 837 N N . PHE A 1 106 ? 16.599 -18.740 -22.797 1.00 66.50 106 PHE A N 1
ATOM 838 C CA . PHE A 1 106 ? 17.259 -17.455 -23.008 1.00 66.50 106 PHE A CA 1
ATOM 839 C C . PHE A 1 106 ? 18.774 -17.574 -22.764 1.00 66.50 106 PHE A C 1
ATOM 841 O O . PHE A 1 106 ? 19.219 -17.943 -21.677 1.00 66.50 106 PHE A O 1
ATOM 848 N N . SER A 1 107 ? 19.570 -17.231 -23.780 1.00 67.06 107 SER A N 1
ATOM 849 C CA . SER A 1 107 ? 21.030 -17.191 -23.704 1.00 67.06 107 SER A CA 1
ATOM 850 C C . SER A 1 107 ? 21.514 -15.750 -23.791 1.00 67.06 107 SER A C 1
ATOM 852 O O . SER A 1 107 ? 21.493 -15.129 -24.855 1.00 67.06 107 SER A O 1
ATOM 854 N N . LEU A 1 108 ? 22.021 -15.234 -22.670 1.00 52.62 108 LEU A N 1
ATOM 855 C CA . LEU A 1 108 ? 22.610 -13.895 -22.589 1.00 52.62 108 LEU A CA 1
ATOM 856 C C . LEU A 1 108 ? 23.767 -13.720 -23.590 1.00 52.62 108 LEU A C 1
ATOM 858 O O . LEU A 1 108 ? 23.898 -12.670 -24.212 1.00 52.62 108 LEU A O 1
ATOM 862 N N . LYS A 1 109 ? 24.565 -14.774 -23.811 1.00 71.38 109 LYS A N 1
ATOM 863 C CA . LYS A 1 109 ? 25.652 -14.769 -24.804 1.00 71.38 109 LYS A CA 1
ATOM 864 C C . LYS A 1 109 ? 25.137 -14.588 -26.238 1.00 71.38 109 LYS A C 1
ATOM 866 O O . LYS A 1 109 ? 25.782 -13.902 -27.023 1.00 71.38 109 LYS A O 1
ATOM 871 N N . ALA A 1 110 ? 23.987 -15.174 -26.578 1.00 69.44 110 ALA A N 1
ATOM 872 C CA . ALA A 1 110 ? 23.384 -15.056 -27.909 1.00 69.44 110 ALA A CA 1
ATOM 873 C C . ALA A 1 110 ? 22.744 -13.677 -28.154 1.00 69.44 110 ALA A C 1
ATOM 875 O O . ALA A 1 110 ? 22.732 -13.194 -29.279 1.00 69.44 110 ALA A O 1
ATOM 876 N N . PHE A 1 111 ? 22.230 -13.026 -27.106 1.00 67.19 111 PHE A N 1
ATOM 877 C CA . PHE A 1 111 ? 21.695 -11.665 -27.201 1.00 67.19 111 PHE A CA 1
ATOM 878 C C . PHE A 1 111 ? 22.803 -10.617 -27.379 1.00 67.19 111 PHE A C 1
ATOM 880 O O . PHE A 1 111 ? 22.662 -9.709 -28.186 1.00 67.19 111 PHE A O 1
ATOM 887 N N . LEU A 1 112 ? 23.917 -10.764 -26.655 1.00 61.56 112 LEU A N 1
ATOM 888 C CA . LEU A 1 112 ? 25.045 -9.822 -26.696 1.00 61.56 112 LEU A CA 1
ATOM 889 C C . LEU A 1 112 ? 25.939 -9.957 -27.938 1.00 61.56 112 LEU A C 1
ATOM 891 O O . LEU A 1 112 ? 26.832 -9.142 -28.133 1.00 61.56 112 LEU A O 1
ATOM 895 N N . SER A 1 113 ? 25.742 -11.004 -28.739 1.00 67.50 113 SER A N 1
ATOM 896 C CA . SER A 1 113 ? 26.468 -11.229 -29.997 1.00 67.50 113 SER A CA 1
ATOM 897 C C . SER A 1 113 ? 25.709 -10.727 -31.232 1.00 67.50 113 SER A C 1
ATOM 899 O O . SER A 1 113 ? 26.157 -10.973 -32.351 1.00 67.50 113 SER A O 1
ATOM 901 N N . LYS A 1 114 ? 24.583 -10.031 -31.032 1.00 47.50 114 LYS A N 1
ATOM 902 C CA . LYS A 1 114 ? 23.845 -9.300 -32.068 1.00 47.50 114 LYS A CA 1
ATOM 903 C C . LYS A 1 114 ? 24.227 -7.828 -32.112 1.00 47.50 114 LYS A C 1
ATOM 905 O O . LYS A 1 114 ? 24.488 -7.257 -31.032 1.00 47.50 114 LYS A O 1
#

pLDDT: mean 83.79, std 13.98, range [42.38, 96.5]

Organism: NCBI:txid888268

Radius of gyration: 22.39 Å; Cα contacts (8 Å, |Δi|>4): 48; chains: 1; bounding box: 45×44×59 Å

Foldseek 3Di:
DVLVVVLVVVVVCCVVPVVVVCVPPVCVVVSVLVNQLSVDSHSCPTPSVVCVDPVVVVVVVLVVQLVVCVVVVHHSDDPVVVVVVVVVVLVVVQVVVVVPDDDPPDDPVVVVVD

InterPro domains:
  IPR013144 CRA domain [SM00757] (5-100)
  IPR024964 CTLH/CRA C-terminal to LisH motif domain [PF10607] (6-94)
  IPR050618 Ubiquitination and Signaling Pathway Regulator [PTHR12864] (5-92)

Secondary structure (DSSP, 8-state):
-HHHHHHHHHHHHHHHHHGGGTT-HHHHHHHHHHHGGGG-SSGGGSTTGGGGSHHHHHHHHHHHHHHHHHHTTS-SS-HHHHHHHHHHHHHHHHHHHTTSS-PPPP-HHHHTT-

Sequence (114 aa):
LSVLTDSTEALEFGQKKLTSFGNVHKYVKKLEDVMALLAYEEPEKSPMFHLLSPEYRQNVADSLNRAVLAHANLPAYSSLERVVQQATVVRQYLQQEVGKDSYPPFSLKAFLSK

Mean predicted aligned error: 10.39 Å